Protein AF-A0A0F9LA20-F1 (afdb_monomer_lite)

InterPro domains:
  IPR000257 Uroporphyrinogen decarboxylase (URO-D) [PF01208] (2-81)
  IPR038071 UROD/MetE-like superfamily [G3DSA:3.20.20.210] (1-89)
  IPR038071 UROD/MetE-like superfamily [SSF51726] (5-82)

Organism: NCBI:txid412755

Foldseek 3Di:
DDQADEDELPDPLQVVLQVDAQGQYEANAALVLQQVVDLVSLLVSLLVLLVSCVSHVNYDYDHHDDNDPNRDVVSVVSNVVSCVVSNDD

pLDDT: mean 95.0, std 5.55, range [57.62, 98.75]

Structure (mmCIF, N/CA/C/O backbone):
data_AF-A0A0F9LA20-F1
#
_entry.id   AF-A0A0F9LA20-F1
#
loop_
_atom_site.group_PDB
_atom_site.id
_atom_site.type_symbol
_atom_site.label_atom_id
_atom_site.label_alt_id
_atom_site.label_comp_id
_atom_site.label_asym_id
_atom_site.label_entity_id
_atom_site.label_seq_id
_atom_site.pdbx_PDB_ins_code
_atom_site.Cartn_x
_atom_site.Cartn_y
_atom_site.Cartn_z
_atom_site.occupancy
_atom_site.B_iso_or_equiv
_atom_site.auth_seq_id
_atom_site.auth_comp_id
_atom_site.auth_asym_id
_atom_site.auth_atom_id
_atom_site.pdbx_PDB_model_num
ATOM 1 N N . GLY A 1 1 ? -4.519 -3.402 26.793 1.00 83.00 1 GLY A N 1
ATOM 2 C CA . GLY A 1 1 ? -4.535 -4.327 25.640 1.00 83.00 1 GLY A CA 1
ATOM 3 C C . GLY A 1 1 ? -3.780 -3.716 24.474 1.00 83.00 1 GLY A C 1
ATOM 4 O O . GLY A 1 1 ? -3.071 -2.738 24.692 1.00 83.00 1 GLY A O 1
ATOM 5 N N . ALA A 1 2 ? -3.916 -4.273 23.266 1.00 85.81 2 ALA A N 1
ATOM 6 C CA . ALA A 1 2 ? -3.292 -3.733 22.052 1.00 85.81 2 ALA A CA 1
ATOM 7 C C . ALA A 1 2 ? -3.758 -2.294 21.749 1.00 85.81 2 ALA A C 1
ATOM 9 O O . ALA A 1 2 ? -4.867 -1.908 22.115 1.00 85.81 2 ALA A O 1
ATOM 10 N N . ARG A 1 3 ? -2.896 -1.503 21.095 1.00 88.38 3 ARG A N 1
ATOM 11 C CA . ARG A 1 3 ? -3.144 -0.087 20.750 1.00 88.38 3 ARG A CA 1
ATOM 12 C C . ARG A 1 3 ? -3.578 0.127 19.295 1.00 88.38 3 ARG A C 1
ATOM 14 O O . ARG A 1 3 ? -3.899 1.253 18.930 1.00 88.38 3 ARG A O 1
ATOM 21 N N . GLY A 1 4 ? -3.573 -0.930 18.486 1.00 93.38 4 GLY A N 1
ATOM 22 C CA . GLY A 1 4 ? -3.845 -0.858 17.058 1.00 93.38 4 GLY A CA 1
ATOM 23 C C . GLY A 1 4 ? -3.981 -2.221 16.396 1.00 93.38 4 GLY A C 1
ATOM 24 O O . GLY A 1 4 ? -3.858 -3.256 17.055 1.00 93.38 4 GLY A O 1
ATOM 25 N N . ILE A 1 5 ? -4.235 -2.193 15.091 1.00 94.75 5 ILE A N 1
ATOM 26 C CA . ILE A 1 5 ? -4.462 -3.352 14.234 1.00 94.75 5 ILE A CA 1
ATOM 27 C C . ILE A 1 5 ? -3.508 -3.261 13.041 1.00 94.75 5 ILE A C 1
ATOM 29 O O . ILE A 1 5 ? -3.578 -2.331 12.240 1.00 94.75 5 ILE A O 1
ATOM 33 N N . THR A 1 6 ? -2.648 -4.259 12.889 1.00 94.12 6 THR A N 1
ATOM 34 C CA . THR A 1 6 ? -1.910 -4.502 11.648 1.00 94.12 6 THR A CA 1
ATOM 35 C C . THR A 1 6 ? -2.536 -5.697 10.945 1.00 94.12 6 THR A C 1
ATOM 37 O O . THR A 1 6 ? -2.960 -6.656 11.593 1.00 94.12 6 THR A O 1
ATOM 40 N N . SER A 1 7 ? -2.673 -5.624 9.627 1.00 94.44 7 SER A N 1
ATOM 41 C CA . SER A 1 7 ? -3.312 -6.685 8.852 1.00 94.44 7 SER A CA 1
ATOM 42 C C . SER A 1 7 ? -2.755 -6.751 7.433 1.00 94.44 7 SER A C 1
ATOM 44 O O . SER A 1 7 ? -1.787 -6.069 7.105 1.00 94.44 7 SER A O 1
ATOM 46 N N . GLU A 1 8 ? -3.358 -7.618 6.629 1.00 94.25 8 GLU A N 1
ATOM 47 C CA . GLU A 1 8 ? -2.974 -7.895 5.251 1.00 94.25 8 GLU A CA 1
ATOM 48 C C . GLU A 1 8 ? -3.782 -7.039 4.258 1.00 94.25 8 GLU A C 1
ATOM 50 O O . GLU A 1 8 ? -4.898 -6.617 4.585 1.00 94.25 8 GLU A O 1
ATOM 55 N N . PRO A 1 9 ? -3.306 -6.862 3.009 1.00 93.75 9 PRO A N 1
ATOM 56 C CA . PRO A 1 9 ? -3.927 -5.975 2.011 1.00 93.75 9 PRO A CA 1
ATOM 57 C C . PRO A 1 9 ? -5.383 -6.310 1.642 1.00 93.75 9 PRO A C 1
ATOM 59 O O . PRO A 1 9 ? -6.100 -5.485 1.084 1.00 93.75 9 PRO A O 1
ATOM 62 N N . PHE A 1 10 ? -5.849 -7.522 1.952 1.00 93.06 10 PHE A N 1
ATOM 63 C CA . PHE A 1 10 ? -7.234 -7.946 1.720 1.00 93.06 10 PHE A CA 1
ATOM 64 C C . PHE A 1 10 ? -8.224 -7.452 2.783 1.00 93.06 10 PHE A C 1
ATOM 66 O O . PHE A 1 10 ? -9.439 -7.581 2.612 1.00 93.06 10 PHE A O 1
ATOM 73 N N . THR A 1 11 ? -7.731 -6.902 3.890 1.00 95.44 11 THR A N 1
ATOM 74 C CA . THR A 1 11 ? -8.571 -6.341 4.944 1.00 95.44 11 THR A CA 1
ATOM 75 C C . THR A 1 11 ? -9.264 -5.070 4.460 1.00 95.44 11 THR A C 1
ATOM 77 O O . THR A 1 11 ? -8.680 -4.220 3.795 1.00 95.44 11 THR A O 1
ATOM 80 N N . ASN A 1 12 ? -10.530 -4.883 4.837 1.00 96.38 12 ASN A N 1
ATOM 81 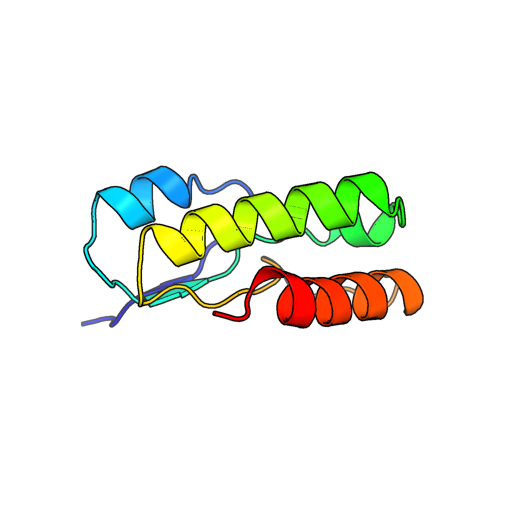C CA . ASN A 1 12 ? -11.251 -3.651 4.527 1.00 96.38 12 ASN A CA 1
ATOM 82 C C . ASN A 1 12 ? -10.841 -2.514 5.484 1.00 96.38 12 ASN A C 1
ATOM 84 O O . ASN A 1 12 ? -11.539 -2.210 6.456 1.00 96.38 12 ASN A O 1
ATOM 88 N N . TYR A 1 13 ? -9.709 -1.868 5.197 1.00 96.50 13 TYR A N 1
ATOM 89 C CA . TYR A 1 13 ? -9.155 -0.779 6.010 1.00 96.50 13 TYR A CA 1
ATOM 90 C C . TYR A 1 13 ? -10.109 0.402 6.175 1.00 96.50 13 TYR A C 1
ATOM 92 O O . TYR A 1 13 ? -10.178 0.996 7.248 1.00 96.50 13 TYR A O 1
ATOM 100 N N . LYS A 1 14 ? -10.905 0.716 5.150 1.00 96.94 14 LYS A N 1
ATOM 101 C CA . LYS A 1 14 ? -11.882 1.808 5.206 1.00 96.94 14 LYS A CA 1
ATOM 102 C C . LYS A 1 14 ? -13.005 1.517 6.205 1.00 96.94 14 LYS A C 1
ATOM 104 O O . LYS A 1 14 ? -13.447 2.417 6.915 1.00 96.94 14 LYS A O 1
ATOM 109 N N . ALA A 1 15 ? -13.461 0.266 6.293 1.00 97.19 15 ALA A N 1
ATOM 110 C CA . ALA A 1 15 ? -14.434 -0.138 7.305 1.00 97.19 15 ALA A CA 1
ATOM 111 C C . ALA A 1 15 ? -13.853 -0.043 8.724 1.00 97.19 15 ALA A C 1
ATOM 113 O O . ALA A 1 15 ? -14.541 0.429 9.627 1.00 97.19 15 ALA A O 1
ATOM 114 N N . ILE A 1 16 ? -12.586 -0.430 8.916 1.00 96.25 16 ILE A N 1
ATOM 115 C CA . ILE A 1 16 ? -11.900 -0.314 10.212 1.00 96.25 16 ILE A CA 1
ATOM 116 C C . ILE A 1 16 ? -11.720 1.160 10.597 1.00 96.25 16 ILE A C 1
ATOM 118 O O . ILE A 1 16 ? -12.098 1.536 11.703 1.00 96.25 16 ILE A O 1
ATOM 122 N N . ALA A 1 17 ? -11.223 1.996 9.681 1.00 96.31 17 ALA A N 1
ATOM 123 C CA . ALA A 1 17 ? -10.990 3.422 9.911 1.00 96.31 17 ALA A CA 1
ATOM 124 C C . ALA A 1 17 ? -12.273 4.180 10.287 1.00 96.31 17 ALA A C 1
ATOM 126 O O . ALA A 1 17 ? -12.246 5.022 11.175 1.00 96.31 17 ALA A O 1
ATOM 127 N N . ARG A 1 18 ? -13.415 3.845 9.665 1.00 95.94 18 ARG A N 1
ATOM 128 C CA . ARG A 1 18 ? -14.722 4.423 10.030 1.00 95.94 18 ARG A CA 1
ATOM 129 C C . ARG A 1 18 ? -15.266 3.910 11.361 1.00 95.94 18 ARG A C 1
ATOM 131 O O . ARG A 1 18 ? -16.017 4.618 12.021 1.00 95.94 18 ARG A O 1
ATOM 138 N N . ARG A 1 19 ? -14.959 2.662 11.722 1.00 96.12 19 ARG A N 1
ATOM 139 C CA . ARG A 1 19 ? -15.493 2.019 12.930 1.00 96.12 19 ARG A CA 1
ATOM 140 C C . ARG A 1 19 ? -14.734 2.418 14.192 1.00 96.12 19 ARG A C 1
ATOM 142 O O . ARG A 1 19 ? -15.345 2.495 15.254 1.00 96.12 19 ARG A O 1
ATOM 149 N N . TYR A 1 20 ? -13.423 2.614 14.087 1.00 93.94 20 TYR A N 1
ATOM 150 C CA . TYR A 1 20 ? -12.552 2.887 15.223 1.00 93.94 20 TYR A CA 1
ATOM 151 C C . TYR A 1 20 ? -11.837 4.221 15.032 1.00 93.94 20 TYR A C 1
ATOM 153 O O . TYR A 1 20 ? -10.847 4.307 14.306 1.00 93.94 20 TYR A O 1
ATOM 161 N N . GLU A 1 21 ? -12.336 5.247 15.718 1.00 91.38 21 GLU A 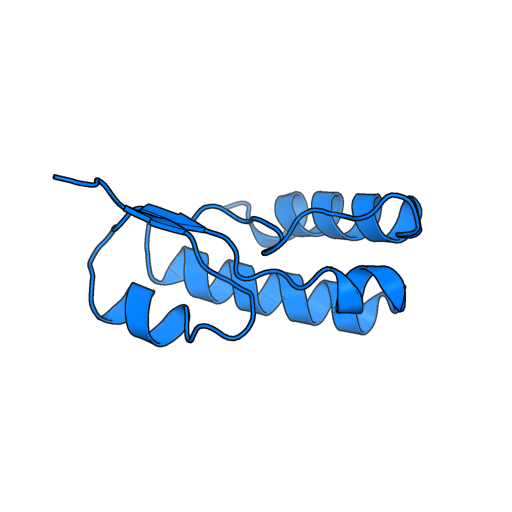N 1
ATOM 162 C CA . GLU A 1 21 ? -11.768 6.591 15.684 1.00 91.38 21 GLU A CA 1
ATOM 163 C C . GLU A 1 21 ? -10.289 6.574 16.096 1.00 91.38 21 GLU A C 1
ATOM 165 O O . GLU A 1 21 ? 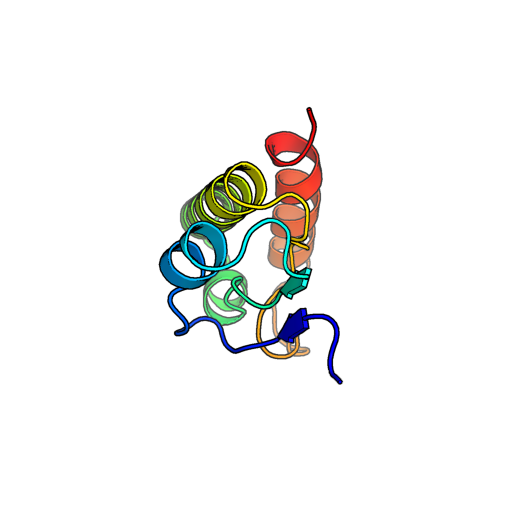-9.941 6.149 17.198 1.00 91.38 21 GLU A O 1
ATOM 170 N N . ASN A 1 22 ? -9.417 7.031 15.190 1.00 88.69 22 ASN A N 1
ATOM 171 C CA . ASN A 1 22 ? -7.979 7.223 15.416 1.00 88.69 22 ASN A CA 1
ATOM 172 C C . ASN A 1 22 ? -7.226 5.991 15.959 1.00 88.69 22 ASN A C 1
ATOM 174 O O . ASN A 1 22 ? -6.154 6.119 16.553 1.00 88.69 22 ASN A O 1
ATOM 178 N N . CYS A 1 23 ? -7.758 4.785 15.746 1.00 93.19 23 CYS A N 1
ATOM 179 C CA . CYS A 1 23 ? -7.051 3.547 16.050 1.00 93.19 23 CYS A CA 1
ATOM 180 C C . CYS A 1 23 ? -5.786 3.454 15.189 1.00 93.19 23 CYS A C 1
ATOM 182 O O . CYS A 1 23 ? -5.833 3.776 13.998 1.00 93.19 23 CYS A O 1
ATOM 184 N N . PHE A 1 24 ? -4.671 2.999 15.771 1.00 96.19 24 PHE A N 1
ATOM 185 C CA . PHE A 1 24 ? -3.473 2.746 14.977 1.00 96.19 24 PHE A CA 1
ATOM 186 C C . PHE A 1 24 ? -3.754 1.617 13.984 1.00 96.19 24 PHE A C 1
ATOM 188 O O . PHE A 1 24 ? -4.079 0.505 14.402 1.00 96.19 24 PHE A O 1
ATOM 195 N N . ILE A 1 25 ? -3.648 1.895 12.685 1.00 96.25 25 ILE A N 1
ATOM 196 C CA . ILE A 1 25 ? -3.909 0.916 11.622 1.00 96.25 25 ILE A CA 1
ATOM 197 C C . ILE A 1 25 ? -2.841 0.986 10.529 1.00 96.25 25 ILE A C 1
ATOM 199 O O . ILE A 1 25 ? -2.493 2.072 10.073 1.00 96.25 25 ILE A O 1
ATOM 203 N N . ALA A 1 26 ? -2.329 -0.171 10.099 1.00 96.62 26 ALA A N 1
ATOM 204 C CA . ALA A 1 26 ? -1.297 -0.271 9.060 1.00 96.62 26 ALA A CA 1
ATOM 205 C C . ALA A 1 26 ? -1.384 -1.599 8.277 1.00 96.62 26 ALA A C 1
ATOM 207 O O . ALA A 1 26 ? -1.903 -2.593 8.794 1.00 96.62 26 ALA A O 1
ATOM 208 N N . GLY A 1 27 ? -0.870 -1.616 7.041 1.00 94.81 27 GLY A N 1
ATOM 209 C CA . GLY A 1 27 ? -0.732 -2.824 6.203 1.00 94.81 27 GLY A CA 1
ATOM 210 C C . GLY A 1 27 ? -1.655 -2.902 4.977 1.00 94.81 27 GLY A C 1
ATOM 211 O O . GLY A 1 27 ? -1.908 -3.982 4.460 1.00 94.81 27 GLY A O 1
ATOM 212 N N . GLU A 1 28 ? -2.198 -1.776 4.513 1.00 96.44 28 GLU A N 1
ATOM 213 C CA . GLU A 1 28 ? -3.116 -1.763 3.365 1.00 96.44 28 GLU A CA 1
ATOM 214 C C . GLU A 1 28 ? -2.417 -1.973 2.012 1.00 96.44 28 GLU A C 1
ATOM 216 O O . GLU A 1 28 ? -3.008 -2.552 1.105 1.00 96.44 28 GLU A O 1
ATOM 221 N N . GLY A 1 29 ? -1.184 -1.482 1.848 1.00 97.25 29 GLY A N 1
ATOM 222 C CA . GLY A 1 29 ? -0.506 -1.507 0.552 1.00 97.25 29 GLY A CA 1
ATOM 223 C C . GLY A 1 29 ? -0.152 -2.929 0.111 1.00 97.25 29 GLY A C 1
ATOM 224 O O . GLY A 1 29 ? 0.249 -3.744 0.925 1.00 97.25 29 GLY A O 1
ATOM 225 N N . ASP A 1 30 ? -0.256 -3.246 -1.174 1.00 97.00 30 ASP A N 1
ATOM 226 C CA . ASP A 1 30 ? -0.039 -4.600 -1.691 1.00 97.00 30 ASP A CA 1
ATOM 227 C C . ASP A 1 30 ? 1.303 -4.710 -2.424 1.00 97.00 30 ASP A C 1
ATOM 229 O O . ASP A 1 30 ? 1.522 -4.066 -3.453 1.00 97.00 30 ASP A O 1
ATOM 233 N N . ASN A 1 31 ? 2.203 -5.573 -1.942 1.00 96.31 31 ASN A N 1
ATOM 234 C CA . ASN A 1 31 ? 3.489 -5.792 -2.609 1.00 96.31 31 ASN A CA 1
ATOM 235 C C . ASN A 1 31 ? 3.334 -6.328 -4.043 1.00 96.31 31 ASN A C 1
ATOM 237 O O . ASN A 1 31 ? 4.195 -6.060 -4.876 1.00 96.31 31 ASN A O 1
ATOM 241 N N . ARG A 1 32 ? 2.230 -7.009 -4.378 1.00 96.44 32 ARG A N 1
ATOM 242 C CA . ARG A 1 32 ? 1.984 -7.519 -5.736 1.00 96.44 32 ARG A CA 1
ATOM 243 C C . ARG A 1 32 ? 1.757 -6.392 -6.737 1.00 96.44 32 ARG A C 1
ATOM 245 O O . ARG A 1 32 ? 2.111 -6.553 -7.901 1.00 96.44 32 ARG A O 1
ATOM 252 N N . ILE A 1 33 ? 1.217 -5.253 -6.294 1.00 97.94 33 ILE A N 1
ATOM 253 C CA . ILE A 1 33 ? 1.124 -4.041 -7.120 1.00 97.94 33 ILE A CA 1
ATOM 254 C C . ILE A 1 33 ? 2.530 -3.497 -7.395 1.00 97.94 33 ILE A C 1
ATOM 256 O O . ILE A 1 33 ? 2.855 -3.196 -8.542 1.00 97.94 33 ILE A O 1
ATOM 260 N N . LEU A 1 34 ? 3.403 -3.463 -6.380 1.00 97.88 34 LEU A N 1
ATOM 261 C CA . LEU A 1 34 ? 4.801 -3.060 -6.576 1.00 97.88 34 LEU A CA 1
ATOM 262 C C . LEU A 1 34 ? 5.547 -4.017 -7.516 1.00 97.88 34 LEU A C 1
ATOM 264 O O . LEU A 1 34 ? 6.295 -3.567 -8.378 1.00 97.88 34 LEU A O 1
ATOM 268 N N . MET A 1 35 ? 5.316 -5.329 -7.400 1.00 97.38 35 MET A N 1
ATOM 269 C CA . MET A 1 35 ? 5.926 -6.334 -8.279 1.00 97.38 35 MET A CA 1
ATOM 270 C C . MET A 1 35 ? 5.532 -6.165 -9.752 1.00 97.38 35 MET A C 1
ATOM 272 O O . MET A 1 35 ? 6.334 -6.491 -10.624 1.00 97.38 35 MET A O 1
ATOM 276 N N . ARG A 1 36 ? 4.319 -5.672 -10.045 1.00 97.75 36 ARG A N 1
ATOM 277 C CA . ARG A 1 36 ? 3.877 -5.397 -11.424 1.00 97.75 36 ARG A CA 1
ATOM 278 C C . ARG A 1 36 ? 4.510 -4.142 -12.022 1.00 97.75 36 ARG A C 1
ATOM 280 O O . ARG A 1 36 ? 4.554 -4.039 -13.242 1.00 97.75 36 ARG A O 1
ATOM 287 N N . ASN A 1 37 ? 5.021 -3.237 -11.183 1.00 98.06 37 ASN A N 1
ATOM 288 C CA . ASN A 1 37 ? 5.745 -2.029 -11.591 1.00 98.06 37 ASN A CA 1
ATOM 289 C C . ASN A 1 37 ? 4.976 -1.147 -12.596 1.00 98.06 37 ASN A C 1
ATOM 291 O O . ASN A 1 37 ? 5.578 -0.501 -13.450 1.00 98.06 37 ASN A O 1
ATOM 295 N N . ASP A 1 38 ? 3.641 -1.128 -12.511 1.00 98.69 38 ASP A N 1
ATOM 296 C CA . ASP A 1 38 ? 2.805 -0.199 -13.273 1.00 98.69 38 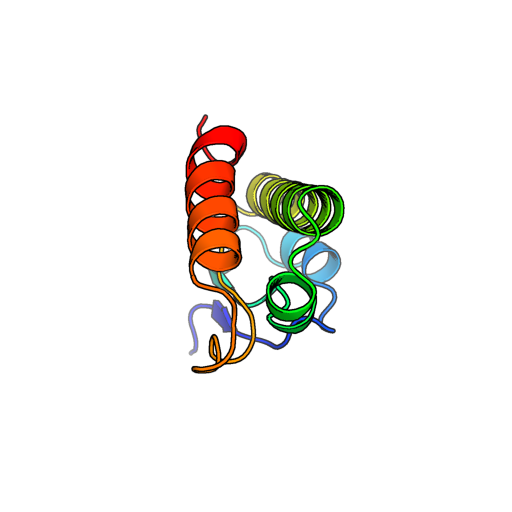ASP A CA 1
ATOM 297 C C . ASP A 1 38 ? 2.638 1.101 -12.464 1.00 98.69 38 ASP A C 1
ATOM 299 O O . ASP A 1 38 ? 2.018 1.081 -11.391 1.00 98.69 38 ASP A O 1
ATOM 303 N N . PRO A 1 39 ? 3.148 2.249 -12.951 1.00 98.50 39 PRO A N 1
ATOM 304 C CA . PRO A 1 39 ? 3.050 3.516 -12.234 1.00 98.50 39 PRO A CA 1
ATOM 305 C C . PRO A 1 39 ? 1.613 3.941 -11.905 1.00 98.50 39 PRO A C 1
ATOM 307 O O . PRO A 1 39 ? 1.376 4.560 -10.865 1.00 98.50 39 PRO A O 1
ATOM 310 N N . ASN A 1 40 ? 0.645 3.603 -12.761 1.00 98.75 40 ASN A N 1
ATOM 311 C CA . ASN A 1 40 ? -0.756 3.959 -12.552 1.00 98.75 40 ASN A CA 1
ATOM 312 C C . ASN A 1 40 ? -1.376 3.129 -11.428 1.00 98.75 40 ASN A C 1
ATOM 314 O O . ASN A 1 40 ? -2.101 3.675 -10.593 1.00 98.75 40 ASN A O 1
ATOM 318 N N . GLU A 1 41 ? -1.065 1.832 -11.368 1.00 98.62 41 GLU A N 1
ATOM 319 C CA . GLU A 1 41 ? -1.528 0.974 -10.275 1.00 98.62 41 GLU A CA 1
ATOM 320 C C . GLU A 1 41 ? -0.928 1.410 -8.936 1.00 98.62 41 GLU A C 1
ATOM 322 O O . GLU A 1 41 ? -1.655 1.524 -7.946 1.00 98.62 41 GLU A O 1
ATOM 327 N N . ILE A 1 42 ? 0.373 1.724 -8.906 1.00 98.75 42 ILE A N 1
ATOM 328 C CA . ILE A 1 42 ? 1.059 2.198 -7.696 1.00 98.75 42 ILE A CA 1
ATOM 329 C C . ILE A 1 42 ? 0.432 3.513 -7.220 1.00 98.75 42 ILE A C 1
ATOM 331 O O . ILE A 1 42 ? 0.097 3.651 -6.042 1.00 98.75 42 ILE A O 1
ATOM 335 N N . ARG A 1 43 ? 0.184 4.460 -8.132 1.00 98.69 43 ARG A N 1
ATOM 336 C CA . ARG A 1 43 ? -0.493 5.720 -7.800 1.00 98.69 43 ARG A CA 1
ATOM 337 C C . ARG A 1 43 ? -1.909 5.509 -7.281 1.00 98.69 43 ARG A C 1
ATOM 339 O O . ARG A 1 43 ? -2.289 6.147 -6.300 1.00 98.69 43 ARG A O 1
ATOM 346 N N . SER A 1 44 ? -2.678 4.614 -7.897 1.00 98.56 44 SER A N 1
ATOM 347 C CA . SER A 1 44 ? -4.029 4.280 -7.438 1.00 98.56 44 SER A CA 1
ATOM 348 C C . SER A 1 44 ? -4.018 3.654 -6.040 1.00 98.56 44 SER A C 1
ATOM 350 O O . SER A 1 44 ? -4.860 3.994 -5.208 1.00 98.56 44 SER A O 1
ATOM 352 N N . MET A 1 45 ? -3.050 2.778 -5.757 1.00 98.25 45 MET A N 1
ATOM 353 C CA . MET A 1 45 ? -2.866 2.174 -4.439 1.00 98.25 45 MET A CA 1
ATOM 354 C C . MET A 1 45 ? -2.560 3.236 -3.380 1.00 98.25 45 MET A C 1
ATOM 356 O O . MET A 1 45 ? -3.266 3.312 -2.376 1.00 98.25 45 MET A O 1
ATOM 360 N N . VAL A 1 46 ? -1.570 4.104 -3.618 1.00 98.12 46 VAL A N 1
ATOM 361 C CA . VAL A 1 46 ? -1.218 5.175 -2.671 1.00 98.12 46 VAL A CA 1
ATOM 362 C C . VAL A 1 46 ? -2.389 6.139 -2.467 1.00 98.12 46 VAL A C 1
ATOM 364 O O . VAL A 1 46 ? -2.679 6.516 -1.335 1.00 98.12 46 VAL A O 1
ATOM 367 N N . ALA A 1 47 ? -3.127 6.496 -3.521 1.00 98.06 47 ALA A N 1
ATOM 368 C CA . ALA A 1 47 ? -4.309 7.349 -3.397 1.00 98.06 47 ALA A CA 1
ATOM 369 C C . ALA A 1 47 ? -5.401 6.720 -2.505 1.00 98.06 47 ALA A C 1
ATOM 371 O O . ALA A 1 47 ? -5.976 7.414 -1.664 1.00 98.06 47 ALA A O 1
ATOM 372 N N . SER A 1 48 ? -5.640 5.408 -2.631 1.00 97.69 48 SER A N 1
ATOM 373 C CA . SER A 1 48 ? -6.527 4.656 -1.729 1.00 97.69 48 SER A CA 1
ATOM 374 C C . SER A 1 48 ? -6.023 4.687 -0.282 1.00 97.69 48 SER A C 1
ATOM 376 O O . SER A 1 48 ? -6.809 4.899 0.644 1.00 97.69 48 SER A O 1
ATOM 378 N N . MET A 1 49 ? -4.718 4.525 -0.066 1.00 97.50 49 MET A N 1
ATOM 379 C CA . MET A 1 49 ? -4.110 4.584 1.268 1.00 97.50 49 MET A CA 1
ATOM 380 C C . MET A 1 49 ? -4.265 5.976 1.901 1.00 97.50 49 MET A C 1
ATOM 382 O O . MET A 1 49 ? -4.644 6.100 3.066 1.00 97.50 49 MET A O 1
ATOM 386 N N . VAL A 1 50 ? -4.057 7.042 1.123 1.00 97.44 50 VAL A N 1
ATOM 387 C CA . VAL A 1 50 ? -4.288 8.434 1.548 1.00 97.44 50 VAL A CA 1
ATOM 388 C C . VAL A 1 50 ? -5.747 8.656 1.947 1.00 97.44 50 VAL A C 1
ATOM 390 O O . VAL A 1 50 ? -6.015 9.331 2.940 1.00 97.44 50 VAL A O 1
ATOM 393 N N . GLU A 1 51 ? -6.704 8.092 1.207 1.00 96.94 51 GLU A N 1
ATOM 394 C CA . GLU A 1 51 ? -8.120 8.152 1.576 1.00 96.94 51 GLU A CA 1
ATOM 395 C C . GLU A 1 51 ? -8.359 7.548 2.969 1.00 96.94 51 GLU A C 1
ATOM 397 O O . GLU A 1 51 ? -9.019 8.171 3.800 1.00 96.94 51 GLU A O 1
ATOM 402 N N . THR A 1 52 ? -7.760 6.392 3.273 1.00 96.44 52 THR A N 1
ATOM 403 C CA . THR A 1 52 ? -7.833 5.807 4.621 1.00 96.44 52 THR A CA 1
ATOM 404 C C . THR A 1 52 ? -7.159 6.690 5.670 1.00 96.44 52 THR A C 1
ATOM 406 O O . THR A 1 52 ? -7.739 6.895 6.738 1.00 96.44 52 THR A O 1
ATOM 409 N N . GLY A 1 53 ? -6.003 7.283 5.365 1.00 95.50 53 GLY A N 1
ATOM 410 C CA . GLY A 1 53 ? -5.342 8.243 6.254 1.00 95.50 53 GLY A CA 1
ATOM 411 C C . GLY A 1 53 ? -6.174 9.492 6.550 1.00 95.50 53 GLY A C 1
ATOM 412 O O . GLY A 1 53 ? -6.111 10.040 7.646 1.00 95.50 53 GLY A O 1
ATOM 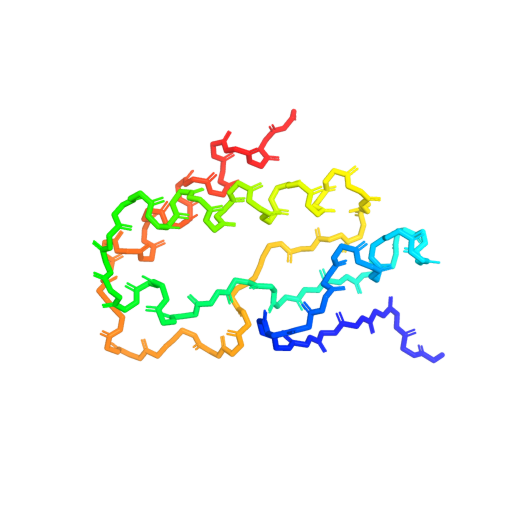413 N N . ARG A 1 54 ? -7.031 9.917 5.615 1.00 94.88 54 ARG A N 1
ATOM 414 C CA . ARG A 1 54 ? -7.987 11.014 5.841 1.00 94.88 54 ARG A CA 1
ATOM 415 C C . ARG A 1 54 ? -9.159 10.616 6.739 1.00 94.88 54 ARG A C 1
ATOM 417 O O . ARG A 1 54 ? -9.769 11.502 7.328 1.00 94.88 54 ARG A O 1
ATOM 424 N N . MET A 1 55 ? -9.477 9.323 6.833 1.00 95.44 55 MET A N 1
ATOM 425 C CA . MET A 1 55 ? -10.547 8.798 7.690 1.00 95.44 55 MET A CA 1
ATOM 426 C C . MET A 1 55 ? -10.094 8.559 9.137 1.00 95.44 55 MET A C 1
ATOM 428 O O . MET A 1 55 ? -10.924 8.634 10.036 1.00 95.44 55 MET A O 1
ATOM 432 N N . SER A 1 56 ? -8.812 8.254 9.373 1.00 94.56 56 SER A N 1
ATOM 433 C CA . SER A 1 56 ? -8.269 7.973 10.710 1.00 94.56 56 SER A CA 1
ATOM 434 C C . SER A 1 56 ? -6.885 8.591 10.893 1.00 94.56 56 SER A C 1
ATOM 436 O O . SER A 1 56 ? -5.944 8.230 10.186 1.00 94.56 56 SER A O 1
ATOM 438 N N . GLY A 1 57 ? -6.728 9.441 11.913 1.00 93.75 57 GLY A N 1
ATOM 439 C CA . GLY A 1 57 ? -5.438 10.031 12.283 1.00 93.75 57 GLY A CA 1
ATOM 440 C C . GLY A 1 57 ? -4.423 9.030 12.852 1.00 93.75 57 GLY A C 1
ATOM 441 O O . GLY A 1 57 ? -3.265 9.384 13.045 1.00 93.75 57 GLY A O 1
ATOM 442 N N . GLY A 1 58 ? -4.839 7.787 13.118 1.00 94.88 58 GLY A N 1
ATOM 443 C CA . GLY A 1 58 ? -3.955 6.697 13.545 1.00 94.88 58 GLY A CA 1
ATOM 444 C C . GLY A 1 58 ? -3.372 5.873 12.390 1.00 94.88 58 GLY A C 1
ATOM 445 O O . GLY A 1 58 ? -2.633 4.921 12.636 1.00 94.88 58 GLY A O 1
ATOM 446 N N . TYR A 1 59 ? -3.715 6.178 11.137 1.00 96.50 59 TYR A N 1
ATOM 447 C CA . TYR A 1 59 ? -3.247 5.398 9.995 1.00 96.50 59 TYR A CA 1
ATOM 448 C C . TYR A 1 59 ? -1.777 5.659 9.666 1.00 96.50 59 TYR A C 1
ATOM 450 O O . TYR A 1 59 ? -1.343 6.803 9.544 1.00 96.50 59 TYR A O 1
ATOM 458 N N . MET A 1 60 ? -1.034 4.577 9.448 1.00 95.31 60 MET A N 1
ATOM 459 C CA . MET A 1 60 ? 0.343 4.609 8.974 1.00 95.31 60 MET A CA 1
ATOM 460 C C . MET A 1 60 ? 0.435 3.874 7.638 1.00 95.31 60 MET A C 1
ATOM 462 O O . MET A 1 60 ? 0.146 2.677 7.553 1.00 95.31 60 MET A O 1
ATOM 466 N N . MET A 1 61 ? 0.861 4.593 6.594 1.00 95.19 61 MET A N 1
ATOM 467 C CA . MET A 1 61 ? 1.096 3.997 5.280 1.00 95.19 61 MET A CA 1
ATOM 468 C C . MET A 1 61 ? 2.150 2.901 5.390 1.00 95.19 61 MET A C 1
ATOM 470 O O . MET A 1 61 ? 3.256 3.111 5.889 1.00 95.19 61 MET A O 1
ATOM 474 N N . CYS A 1 62 ? 1.777 1.710 4.945 1.00 95.31 62 CYS A N 1
ATOM 475 C CA . CYS A 1 62 ? 2.607 0.529 5.034 1.00 95.31 62 CYS A CA 1
ATOM 476 C C . CYS A 1 62 ? 2.151 -0.467 3.970 1.00 95.31 62 CYS A C 1
ATOM 478 O O . CYS A 1 62 ? 0.944 -0.643 3.767 1.00 95.31 62 CYS A O 1
ATOM 480 N N . ILE A 1 63 ? 3.114 -1.119 3.323 1.00 96.25 63 ILE A N 1
ATOM 481 C CA . ILE A 1 63 ? 2.850 -2.309 2.521 1.00 96.25 63 ILE A CA 1
ATOM 482 C C . ILE A 1 63 ? 2.528 -3.449 3.495 1.00 96.25 63 ILE A C 1
ATOM 484 O O . ILE A 1 63 ? 3.329 -3.763 4.373 1.00 96.25 63 ILE A O 1
ATOM 488 N N . GLY A 1 64 ? 1.324 -4.001 3.380 1.00 85.62 64 GLY A N 1
ATOM 489 C CA . GLY A 1 64 ? 0.920 -5.244 4.016 1.00 85.62 64 GLY A CA 1
ATOM 490 C C . GLY A 1 64 ? 1.665 -6.415 3.399 1.00 85.62 64 GLY A C 1
ATOM 491 O O . GLY A 1 64 ? 1.844 -6.489 2.177 1.00 85.62 64 GLY A O 1
ATOM 492 N N . ASN A 1 65 ? 2.109 -7.318 4.272 1.00 77.94 65 ASN A N 1
ATOM 493 C CA . ASN A 1 65 ? 3.189 -8.262 4.012 1.00 77.94 65 ASN A CA 1
ATOM 494 C C . ASN A 1 65 ? 4.536 -7.553 3.732 1.00 77.94 65 ASN A C 1
ATOM 496 O O . ASN A 1 65 ? 4.605 -6.382 3.360 1.00 77.94 65 ASN A O 1
ATOM 500 N N . HIS A 1 66 ? 5.648 -8.250 3.951 1.00 89.00 66 HIS A N 1
ATOM 501 C CA . HIS A 1 66 ? 6.974 -7.704 3.668 1.00 89.00 66 HIS A CA 1
ATOM 502 C C . HIS A 1 66 ? 7.096 -7.300 2.192 1.00 89.00 66 HIS A C 1
ATOM 504 O O . HIS A 1 66 ? 6.515 -7.955 1.331 1.00 89.00 66 HIS A O 1
ATOM 510 N N . ILE A 1 67 ? 7.889 -6.263 1.896 1.00 95.50 67 ILE A N 1
ATOM 511 C CA . ILE A 1 67 ? 8.360 -5.985 0.531 1.00 95.50 67 ILE A CA 1
ATOM 512 C C . ILE A 1 67 ? 9.395 -7.068 0.192 1.00 95.50 67 ILE A C 1
ATOM 514 O O . ILE A 1 67 ? 10.465 -7.078 0.809 1.00 95.50 67 ILE A O 1
ATOM 518 N N . PRO A 1 68 ? 9.106 -8.006 -0.728 1.00 94.69 68 PRO A N 1
ATOM 519 C CA . PRO A 1 68 ? 10.039 -9.080 -1.035 1.00 94.69 68 PRO A CA 1
ATOM 520 C C . PRO A 1 68 ? 11.251 -8.568 -1.824 1.00 94.69 68 PRO A C 1
ATOM 522 O O . PRO A 1 68 ? 11.194 -7.534 -2.487 1.00 94.69 68 PRO A O 1
ATOM 525 N N . PHE A 1 69 ? 12.347 -9.331 -1.803 1.00 95.62 69 PHE A N 1
ATOM 526 C CA . PHE A 1 69 ? 13.619 -8.948 -2.435 1.00 95.62 69 PHE A CA 1
ATOM 527 C C . PHE A 1 69 ? 13.538 -8.723 -3.957 1.00 95.62 69 PHE A C 1
ATOM 529 O O . PHE A 1 69 ? 14.420 -8.086 -4.524 1.00 95.62 69 PHE A O 1
ATOM 536 N N . ASN A 1 70 ? 12.527 -9.287 -4.624 1.00 96.00 70 ASN A N 1
ATOM 537 C CA . ASN A 1 70 ? 12.350 -9.241 -6.075 1.00 96.00 70 ASN A CA 1
ATOM 538 C C . ASN A 1 70 ? 11.399 -8.127 -6.540 1.00 96.00 70 ASN A C 1
ATOM 540 O O . ASN A 1 70 ? 11.053 -8.085 -7.720 1.00 96.00 70 ASN A O 1
ATOM 544 N N . VAL A 1 71 ? 10.961 -7.240 -5.642 1.00 98.00 71 VAL A N 1
ATOM 545 C CA . VAL A 1 71 ? 10.243 -6.025 -6.041 1.00 98.00 71 VAL A CA 1
ATOM 546 C C . VAL A 1 71 ? 11.221 -5.078 -6.745 1.00 98.00 71 VAL A C 1
ATOM 548 O O . VAL A 1 71 ? 12.294 -4.814 -6.195 1.00 98.00 71 VAL A O 1
ATOM 551 N N . PRO A 1 72 ? 10.873 -4.535 -7.926 1.00 98.06 72 PRO A N 1
ATOM 552 C CA . PRO A 1 72 ? 11.716 -3.561 -8.610 1.00 98.06 72 PRO A CA 1
ATOM 553 C C . PRO A 1 72 ? 11.989 -2.325 -7.728 1.00 98.06 72 PRO A C 1
ATOM 555 O O . PRO A 1 72 ? 11.040 -1.741 -7.192 1.00 98.06 72 PRO A O 1
ATOM 558 N N . PRO A 1 73 ? 13.255 -1.900 -7.541 1.00 98.06 73 PRO A N 1
ATOM 559 C CA . PRO A 1 73 ? 13.594 -0.767 -6.676 1.00 98.06 73 PRO A CA 1
ATOM 560 C C . PRO A 1 73 ? 12.887 0.541 -7.054 1.00 98.06 73 PRO A C 1
ATOM 562 O O . PRO A 1 73 ? 12.529 1.333 -6.183 1.00 98.06 73 PRO A O 1
ATOM 565 N N . GLU A 1 74 ? 12.650 0.765 -8.343 1.00 98.50 74 GLU A N 1
ATOM 566 C CA . GLU A 1 74 ? 11.926 1.923 -8.858 1.00 98.50 74 GLU A CA 1
ATOM 567 C C . GLU A 1 74 ? 10.448 1.929 -8.447 1.00 98.50 74 GLU A C 1
ATOM 569 O O . GLU A 1 74 ? 9.917 2.999 -8.149 1.00 98.50 74 GLU A O 1
ATOM 574 N N . ALA A 1 75 ? 9.810 0.759 -8.318 1.00 98.50 75 ALA A N 1
ATOM 575 C CA . ALA A 1 75 ? 8.447 0.647 -7.801 1.00 98.50 75 ALA A CA 1
ATOM 576 C C . ALA A 1 75 ? 8.389 1.057 -6.324 1.00 98.50 75 ALA A C 1
ATOM 578 O O . ALA A 1 75 ? 7.486 1.787 -5.909 1.00 98.50 75 ALA A O 1
ATOM 579 N N . VAL A 1 76 ? 9.381 0.629 -5.530 1.00 98.31 76 VAL A N 1
ATOM 580 C CA . VAL A 1 76 ? 9.513 1.023 -4.116 1.00 98.31 76 VAL A CA 1
ATOM 581 C C . VAL A 1 76 ? 9.734 2.527 -4.004 1.00 98.31 76 VAL A C 1
ATOM 583 O O . VAL A 1 76 ? 9.059 3.187 -3.21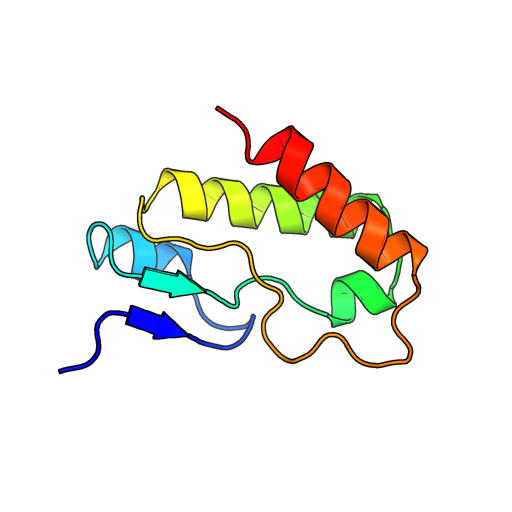5 1.00 98.31 76 VAL A O 1
ATOM 586 N N . LYS A 1 77 ? 10.645 3.082 -4.813 1.00 98.50 77 LYS A N 1
ATOM 587 C CA . LYS A 1 77 ? 10.895 4.523 -4.849 1.00 98.50 77 LYS A CA 1
ATOM 588 C C . LYS A 1 77 ? 9.627 5.296 -5.208 1.00 98.50 77 LYS A C 1
ATOM 590 O O . LYS A 1 77 ? 9.296 6.239 -4.499 1.00 98.50 77 LYS A O 1
ATOM 595 N N . LEU A 1 78 ? 8.902 4.877 -6.244 1.00 98.69 78 LEU A N 1
ATOM 596 C CA . LEU A 1 78 ? 7.665 5.531 -6.660 1.00 98.69 78 LEU A CA 1
ATOM 597 C C . LEU A 1 78 ? 6.602 5.495 -5.551 1.00 98.69 78 LEU A C 1
ATOM 599 O O . LEU A 1 78 ? 5.971 6.513 -5.283 1.00 98.69 78 LEU A O 1
ATOM 603 N N . TYR A 1 79 ? 6.433 4.361 -4.865 1.00 98.25 79 TYR A N 1
ATOM 604 C CA . TYR A 1 79 ? 5.551 4.258 -3.697 1.00 98.25 79 TYR A CA 1
ATOM 605 C C . TYR A 1 79 ? 5.924 5.261 -2.596 1.00 98.25 79 TYR A C 1
ATOM 607 O O . TYR A 1 79 ? 5.043 5.943 -2.067 1.00 98.25 79 TYR A O 1
ATOM 615 N N . LEU A 1 80 ? 7.211 5.371 -2.255 1.00 97.88 80 LEU A N 1
ATOM 616 C CA . LEU A 1 80 ? 7.686 6.290 -1.219 1.00 97.88 80 LEU A CA 1
ATOM 617 C C . LEU A 1 80 ? 7.516 7.755 -1.640 1.00 97.88 80 LEU A C 1
ATOM 619 O O . LEU A 1 80 ? 6.991 8.547 -0.859 1.00 97.88 80 LEU A O 1
ATOM 623 N N . ASP A 1 81 ? 7.888 8.099 -2.874 1.00 98.44 81 ASP A N 1
ATOM 624 C CA . ASP A 1 81 ? 7.748 9.452 -3.422 1.00 98.44 81 ASP A CA 1
ATOM 625 C C . ASP A 1 81 ? 6.272 9.887 -3.440 1.00 98.44 81 ASP A C 1
ATOM 627 O O . ASP A 1 81 ? 5.942 10.973 -2.969 1.00 98.44 81 ASP A O 1
ATOM 631 N N . LEU A 1 82 ? 5.363 9.017 -3.894 1.00 98.19 82 LEU A N 1
ATOM 632 C CA . LEU A 1 82 ? 3.922 9.288 -3.892 1.00 98.19 82 LEU A CA 1
ATOM 633 C C . LEU A 1 82 ? 3.340 9.359 -2.477 1.00 98.19 82 LEU A C 1
ATOM 635 O O . LEU A 1 82 ? 2.408 10.124 -2.242 1.00 98.19 82 LEU A O 1
ATOM 639 N N . SER A 1 83 ? 3.854 8.564 -1.534 1.00 97.19 83 SER A N 1
ATOM 640 C CA . SER A 1 83 ? 3.422 8.619 -0.131 1.00 97.19 83 SER A CA 1
ATOM 641 C C . SER A 1 83 ? 3.756 9.973 0.492 1.00 97.19 83 SER A C 1
ATOM 643 O O . SER A 1 83 ? 2.944 10.522 1.233 1.00 97.19 83 SER A O 1
ATOM 645 N N . VAL A 1 84 ? 4.919 10.534 0.150 1.00 96.50 84 VAL A N 1
ATOM 646 C CA . VAL A 1 84 ? 5.301 11.905 0.503 1.00 96.50 84 VAL A CA 1
ATOM 647 C C . VAL A 1 84 ? 4.380 12.893 -0.218 1.00 96.50 84 VAL A C 1
ATOM 649 O O . VAL A 1 84 ? 3.657 13.638 0.434 1.00 96.50 84 VAL A O 1
ATOM 652 N N . GLU A 1 85 ? 4.329 12.859 -1.551 1.00 96.94 85 GLU A N 1
ATOM 653 C CA . GLU A 1 85 ? 3.570 13.816 -2.371 1.00 96.94 85 GLU A CA 1
ATOM 654 C C . GLU A 1 85 ? 2.084 13.895 -1.986 1.00 96.94 85 GLU A C 1
ATOM 656 O O . GLU A 1 85 ? 1.543 14.981 -1.791 1.00 96.94 85 GLU A O 1
ATOM 661 N N . LEU A 1 86 ? 1.414 12.746 -1.876 1.00 96.50 86 LEU A N 1
ATOM 662 C CA . LEU A 1 86 ? -0.035 12.666 -1.685 1.00 96.50 86 LEU A CA 1
ATOM 663 C C . LEU A 1 86 ? -0.442 12.594 -0.208 1.00 96.50 86 LEU A C 1
ATOM 665 O O . LEU A 1 86 ? -1.594 12.895 0.124 1.00 96.50 86 LEU A O 1
ATOM 669 N N . GLY A 1 87 ? 0.469 12.150 0.663 1.00 91.56 87 GLY A N 1
ATOM 670 C CA . GLY A 1 87 ? 0.246 12.034 2.103 1.00 91.56 87 GLY A CA 1
ATOM 671 C C . GLY A 1 87 ? 0.461 13.341 2.863 1.00 91.56 87 GLY A C 1
ATOM 672 O O . GLY A 1 87 ? -0.078 13.486 3.962 1.00 91.56 87 GLY A O 1
ATOM 673 N N . HIS A 1 88 ? 1.195 14.299 2.290 1.00 80.81 88 HIS A N 1
ATOM 674 C CA . HIS A 1 88 ? 1.374 15.615 2.894 1.00 80.81 88 HIS A CA 1
ATOM 675 C C . HIS A 1 88 ? 0.072 16.435 2.917 1.00 80.81 88 HIS A C 1
ATOM 677 O O . HIS A 1 88 ? -0.701 16.487 1.958 1.00 80.81 88 HIS A O 1
ATOM 683 N N . ARG A 1 89 ? -0.143 17.087 4.061 1.00 57.62 89 ARG A N 1
ATOM 684 C CA . ARG A 1 89 ? -1.097 18.167 4.307 1.00 57.62 89 ARG A CA 1
ATOM 685 C C . ARG A 1 89 ? -0.333 19.340 4.893 1.00 57.62 89 ARG A C 1
ATOM 687 O O . ARG A 1 89 ? 0.502 19.071 5.787 1.00 57.62 89 ARG A O 1
#

Secondary structure (DSSP, 8-state):
--SEEE--TTS-HHHHHHHSTT-EEE--EEHHHHHHT-HHHHHHHHHHHHHHHHH-TTEE--EES---TTS-HHHHHHHHHHHHHHH--

Sequence (89 aa):
GARGITSEPFTNYKAIARRYENCFIAGEGDNRILMRNDPNEIRSMVASMVETGRMSGGYMMCIGNHIPFNVPPEAVKLYLDLSVELGHR

Radius of gyration: 12.74 Å; chains: 1; bounding box: 29×27×39 Å